Protein AF-A0AAC9BGD8-F1 (afdb_monomer_lite)

Sequence (160 aa):
MNFSSLASDPNLPAASMVCMAANVGDGTDGLKSTDVLVAQTASKVTSATDLAGITFSQYWEDCRRDGLPAATPASVHSSIAVDTSGNATLTIEGQTPVTLTAGKLTALLSGVPASAVGLPGNAWFQAVRFVSAGRTRFAIVEHGANPGNTNRGYVGVWVQ

Secondary structure (DSSP, 8-state):
--HHHHHT-TTS-SEEEEEEEPPTTS-TTSEEEEEEEEPTT-EEE--GGGGTT-EE-EEEETTEETTB-TTSPPSS--EEEE-TTS-EEEE-TTS--EEE-HHHHHHHHTT--GGGGT-SSS-EEEEEEEEETTEEEEEEEEEEEETTEEEEEEEEEEE-

Structure (mmCIF, N/CA/C/O backbone):
data_AF-A0AAC9BGD8-F1
#
_entry.id   AF-A0AAC9BGD8-F1
#
loop_
_atom_site.group_PDB
_atom_site.id
_atom_site.type_symbol
_atom_site.label_atom_id
_atom_site.label_alt_id
_atom_site.label_comp_id
_atom_site.label_asym_id
_atom_site.label_entity_id
_atom_site.label_seq_id
_atom_site.pdbx_PDB_ins_code
_atom_site.Cartn_x
_atom_site.Cartn_y
_atom_site.Cartn_z
_atom_site.occupancy
_atom_site.B_iso_or_equiv
_atom_site.auth_seq_id
_atom_site.auth_comp_id
_atom_site.auth_asym_id
_atom_site.auth_atom_id
_atom_site.pdbx_PDB_model_num
ATOM 1 N N . MET A 1 1 ? 2.699 -32.321 3.889 1.00 42.47 1 MET A N 1
ATOM 2 C CA . MET A 1 1 ? 1.817 -31.205 4.301 1.00 42.47 1 MET A CA 1
ATOM 3 C C . MET A 1 1 ? 0.907 -30.880 3.128 1.00 42.47 1 MET A C 1
ATOM 5 O O . MET A 1 1 ? 1.410 -30.868 2.012 1.00 42.47 1 MET A O 1
ATOM 9 N N . ASN A 1 2 ? -0.404 -30.724 3.335 1.00 28.86 2 ASN A N 1
ATOM 10 C CA . ASN A 1 2 ? -1.323 -30.366 2.247 1.00 28.86 2 ASN A CA 1
ATOM 11 C C . ASN A 1 2 ? -1.486 -28.838 2.183 1.00 28.86 2 ASN A C 1
ATOM 13 O O . ASN A 1 2 ? -1.318 -28.145 3.186 1.00 28.86 2 ASN A O 1
ATOM 17 N N . PHE A 1 3 ? -1.789 -28.308 1.000 1.00 32.59 3 PHE A N 1
ATOM 18 C CA . PHE A 1 3 ? -1.947 -26.866 0.778 1.00 32.59 3 PHE A CA 1
ATOM 19 C C . PHE A 1 3 ? -2.989 -26.238 1.725 1.00 32.59 3 PHE A C 1
ATOM 21 O O . PHE A 1 3 ? -2.806 -25.132 2.226 1.00 32.59 3 PHE A O 1
ATOM 28 N N . SER A 1 4 ? -4.038 -26.993 2.054 1.00 30.55 4 SER A N 1
ATOM 29 C CA . SER A 1 4 ? -5.092 -26.598 2.989 1.00 30.55 4 SER A CA 1
ATOM 30 C C . SER A 1 4 ? -4.597 -26.369 4.423 1.00 30.55 4 SER A C 1
ATOM 32 O O . SER A 1 4 ? -5.084 -25.453 5.075 1.00 30.55 4 SER A O 1
ATOM 34 N N . SER A 1 5 ? -3.613 -27.136 4.905 1.00 32.69 5 SER A N 1
ATOM 35 C CA . SER A 1 5 ? -3.022 -26.954 6.241 1.00 32.69 5 SER A CA 1
ATOM 36 C C . SER A 1 5 ? -2.157 -25.699 6.357 1.00 32.69 5 SER A C 1
ATOM 38 O O . SER A 1 5 ? -2.089 -25.113 7.434 1.00 32.69 5 SER A O 1
ATOM 40 N N . LEU A 1 6 ? -1.551 -25.259 5.246 1.00 39.41 6 LEU A N 1
ATOM 41 C CA . LEU A 1 6 ? -0.802 -24.004 5.193 1.00 39.41 6 LEU A CA 1
ATOM 42 C C . LEU A 1 6 ? -1.770 -22.820 5.244 1.00 39.41 6 LEU A C 1
ATOM 44 O O . LEU A 1 6 ? -1.562 -21.922 6.042 1.00 39.41 6 LEU A O 1
ATOM 48 N N . ALA A 1 7 ? -2.875 -22.851 4.491 1.00 41.59 7 ALA A N 1
ATOM 49 C CA . ALA A 1 7 ? -3.877 -21.775 4.487 1.00 41.59 7 ALA A CA 1
ATOM 50 C C . ALA A 1 7 ? -4.516 -21.494 5.867 1.00 41.59 7 ALA A C 1
ATOM 52 O O . ALA A 1 7 ? -4.998 -20.388 6.106 1.00 41.59 7 ALA A O 1
ATOM 53 N N . SER A 1 8 ? -4.519 -22.483 6.766 1.00 42.53 8 SER A N 1
ATOM 54 C CA . SER A 1 8 ? -4.987 -22.360 8.153 1.00 42.53 8 SER A CA 1
ATOM 55 C C . SER A 1 8 ? -3.894 -22.002 9.167 1.00 42.53 8 SER A C 1
ATOM 57 O O . SER A 1 8 ? -4.202 -21.872 10.351 1.00 42.53 8 SER A O 1
ATOM 59 N N . ASP A 1 9 ? -2.632 -21.888 8.746 1.00 48.81 9 ASP A N 1
ATOM 60 C CA . ASP A 1 9 ? -1.520 -21.580 9.643 1.00 48.81 9 ASP A CA 1
ATOM 61 C C . ASP A 1 9 ? -1.579 -20.098 10.064 1.00 48.81 9 ASP A C 1
ATOM 63 O O . ASP A 1 9 ? -1.442 -19.208 9.217 1.00 48.81 9 ASP A O 1
ATOM 67 N N . PRO A 1 10 ? -1.760 -19.794 11.365 1.00 53.09 10 PRO A N 1
ATOM 68 C CA . PRO A 1 10 ? -1.784 -18.421 11.870 1.00 53.09 10 PRO A CA 1
ATOM 69 C C . PRO A 1 10 ? -0.440 -17.688 11.720 1.00 53.09 10 PRO A C 1
ATOM 71 O O . PRO A 1 10 ? -0.378 -16.484 11.978 1.00 53.09 10 PRO A O 1
ATOM 74 N N . ASN A 1 11 ? 0.623 -18.395 11.321 1.00 51.72 11 ASN A N 1
ATOM 75 C CA . ASN A 1 11 ? 1.949 -17.848 11.051 1.00 51.72 11 ASN A CA 1
ATOM 76 C C . ASN A 1 11 ? 2.202 -17.565 9.564 1.00 51.72 11 ASN A C 1
ATOM 78 O O . ASN A 1 11 ? 3.278 -17.057 9.238 1.00 51.72 11 ASN A O 1
ATOM 82 N N . LEU A 1 12 ? 1.265 -17.873 8.655 1.00 54.28 12 LEU A N 1
ATOM 83 C CA . LEU A 1 12 ? 1.430 -17.453 7.265 1.00 54.28 12 LEU A CA 1
ATOM 84 C C . LEU A 1 12 ? 1.473 -15.916 7.185 1.00 54.28 12 LEU A C 1
ATOM 86 O O . LEU A 1 12 ? 0.642 -15.242 7.807 1.00 54.28 12 LEU A O 1
ATOM 90 N N . PRO A 1 13 ? 2.401 -15.336 6.400 1.00 59.34 13 PRO A N 1
ATOM 91 C CA . PRO A 1 13 ? 2.411 -13.903 6.168 1.00 59.34 13 PRO A CA 1
ATOM 92 C C . PRO A 1 13 ? 1.101 -13.500 5.493 1.00 59.34 13 PRO A C 1
ATOM 94 O O . PRO A 1 13 ? 0.696 -14.086 4.490 1.00 59.34 13 PRO A O 1
ATOM 97 N N . ALA A 1 14 ? 0.438 -12.480 6.031 1.00 64.62 14 ALA A N 1
ATOM 98 C CA . ALA A 1 14 ? -0.862 -12.046 5.528 1.00 64.62 14 ALA A CA 1
ATOM 99 C C . ALA A 1 14 ? -0.828 -11.465 4.110 1.00 64.62 14 ALA A C 1
ATOM 101 O O . ALA A 1 14 ? -1.853 -11.443 3.430 1.00 64.62 14 ALA A O 1
ATOM 102 N N . ALA A 1 15 ? 0.349 -11.020 3.678 1.00 72.31 15 ALA A N 1
ATOM 103 C CA . ALA A 1 15 ? 0.692 -10.765 2.294 1.00 72.31 15 ALA A CA 1
ATOM 104 C C . ALA A 1 15 ? 2.072 -11.387 2.042 1.00 72.31 15 ALA A C 1
ATOM 106 O O . ALA A 1 15 ? 3.006 -11.141 2.805 1.00 72.31 15 ALA A O 1
ATOM 107 N N . SER A 1 16 ? 2.195 -12.205 1.001 1.00 80.38 16 SER A N 1
ATOM 108 C CA . SER A 1 16 ? 3.457 -12.811 0.572 1.00 80.38 16 SER A CA 1
ATOM 109 C C . SER A 1 16 ? 3.725 -12.442 -0.874 1.00 80.38 16 SER A C 1
ATOM 111 O O . SER A 1 16 ? 2.888 -12.677 -1.741 1.00 80.38 16 SER A O 1
ATOM 113 N N . MET A 1 17 ? 4.893 -11.873 -1.140 1.00 82.75 17 MET A N 1
ATOM 114 C CA . MET A 1 17 ? 5.312 -11.531 -2.493 1.00 82.75 17 MET A CA 1
ATOM 115 C C . MET A 1 17 ? 5.918 -12.760 -3.178 1.00 82.75 17 MET A C 1
ATOM 117 O O . MET A 1 17 ? 6.793 -13.420 -2.616 1.00 82.75 17 MET A O 1
ATOM 121 N N . VAL A 1 18 ? 5.448 -13.075 -4.384 1.00 83.81 18 VAL A N 1
ATOM 122 C CA . VAL A 1 18 ? 5.989 -14.159 -5.207 1.00 83.81 18 VAL A CA 1
ATOM 123 C C . VAL A 1 18 ? 7.163 -13.622 -6.012 1.00 83.81 18 VAL A C 1
ATOM 125 O O . VAL A 1 18 ? 7.003 -12.776 -6.895 1.00 83.81 18 VAL A O 1
ATOM 128 N N . CYS A 1 19 ? 8.344 -14.137 -5.685 1.00 80.12 19 CYS A N 1
ATOM 129 C CA . CYS A 1 19 ? 9.614 -13.767 -6.291 1.00 80.12 19 CYS A CA 1
ATOM 130 C C . CYS A 1 19 ? 9.993 -14.794 -7.349 1.00 80.12 19 CYS A C 1
ATOM 132 O O . CYS A 1 19 ? 10.177 -15.971 -7.029 1.00 80.12 19 CYS A O 1
ATOM 134 N N . MET A 1 20 ? 10.160 -14.355 -8.590 1.00 75.06 20 MET A N 1
ATOM 135 C CA . MET A 1 20 ? 10.678 -15.207 -9.656 1.00 75.06 20 MET A CA 1
ATOM 136 C C . MET A 1 20 ? 12.005 -14.675 -10.169 1.00 75.06 20 MET A C 1
ATOM 138 O O . MET A 1 20 ? 12.220 -13.463 -10.198 1.00 75.06 20 MET A O 1
ATOM 142 N N . ALA A 1 21 ? 12.881 -15.590 -10.592 1.00 69.25 21 ALA A N 1
ATOM 143 C CA . ALA A 1 21 ? 14.065 -15.219 -11.349 1.00 69.25 21 ALA A CA 1
ATOM 144 C C . ALA A 1 21 ? 13.630 -14.491 -12.625 1.00 69.25 21 ALA A C 1
ATOM 146 O O . ALA A 1 21 ? 12.774 -14.964 -13.374 1.00 69.25 21 ALA A O 1
ATOM 147 N N . ALA A 1 22 ? 14.200 -13.321 -12.831 1.00 65.81 22 ALA A N 1
ATOM 148 C CA . ALA A 1 22 ? 13.882 -12.409 -13.899 1.00 65.81 22 ALA A CA 1
ATOM 149 C C . ALA A 1 22 ? 14.854 -12.591 -15.069 1.00 65.81 22 ALA A C 1
ATOM 151 O O . ALA A 1 22 ? 15.952 -13.134 -14.909 1.00 65.81 22 ALA A O 1
ATOM 152 N N . ASN A 1 23 ? 14.450 -12.155 -16.262 1.00 63.28 23 ASN A N 1
ATOM 153 C CA . ASN A 1 23 ? 15.292 -12.268 -17.448 1.00 63.28 23 ASN A CA 1
ATOM 154 C C . ASN A 1 23 ? 16.498 -11.317 -17.348 1.00 63.28 23 ASN A C 1
ATOM 156 O O . ASN A 1 23 ? 16.537 -10.387 -16.538 1.00 63.28 23 ASN A O 1
ATOM 160 N N . VAL A 1 24 ? 17.491 -11.524 -18.217 1.00 53.78 24 VAL A N 1
ATOM 161 C CA . VAL A 1 24 ? 18.632 -10.606 -18.349 1.00 53.78 24 VAL A CA 1
ATOM 162 C C . VAL A 1 24 ? 18.111 -9.184 -18.619 1.00 53.78 24 VAL A C 1
ATOM 164 O O . VAL A 1 24 ? 17.436 -8.956 -19.621 1.00 53.78 24 VAL A O 1
ATOM 167 N N . GLY A 1 25 ? 18.423 -8.236 -17.725 1.00 57.38 25 GLY A N 1
ATOM 168 C CA . GLY A 1 25 ? 18.012 -6.824 -17.823 1.00 57.38 25 GLY A CA 1
ATOM 169 C C . GLY A 1 25 ? 16.957 -6.356 -16.810 1.00 57.38 25 GLY A C 1
ATOM 170 O O . GLY A 1 25 ? 16.592 -5.184 -16.822 1.00 57.38 25 GLY A O 1
ATOM 171 N N . ASP A 1 26 ? 16.491 -7.227 -15.914 1.00 56.56 26 ASP A N 1
ATOM 172 C CA . ASP A 1 26 ? 15.398 -6.928 -14.977 1.00 56.56 26 ASP A CA 1
ATOM 173 C C . ASP A 1 26 ? 15.846 -6.383 -13.596 1.00 56.56 26 ASP A C 1
ATOM 175 O O . ASP A 1 26 ? 15.022 -6.214 -12.702 1.00 56.56 26 ASP A O 1
ATOM 179 N N . GLY A 1 27 ? 17.120 -6.026 -13.412 1.00 56.97 27 GLY A N 1
ATOM 180 C CA . GLY A 1 27 ? 17.636 -5.387 -12.187 1.00 56.97 27 GLY A CA 1
ATOM 181 C C . GLY A 1 27 ? 18.834 -6.114 -11.568 1.00 56.97 27 GLY A C 1
ATOM 182 O O . GLY A 1 27 ? 19.305 -7.115 -12.100 1.00 56.97 27 GLY A O 1
ATOM 183 N N . THR A 1 28 ? 19.353 -5.590 -10.454 1.00 54.59 28 THR A N 1
ATOM 184 C CA . THR A 1 28 ? 20.661 -5.955 -9.871 1.00 54.59 28 THR A CA 1
ATOM 185 C C . THR A 1 28 ? 20.746 -7.348 -9.241 1.00 54.59 28 THR A C 1
ATOM 187 O O . THR A 1 28 ? 21.832 -7.919 -9.250 1.00 54.59 28 THR A O 1
ATOM 190 N N . ASP A 1 29 ? 19.634 -7.928 -8.774 1.00 58.91 29 ASP A N 1
ATOM 191 C CA . ASP A 1 29 ? 19.632 -9.259 -8.125 1.00 58.91 29 ASP A CA 1
ATOM 192 C C . ASP A 1 29 ? 18.862 -10.323 -8.926 1.00 58.91 29 ASP A C 1
ATOM 194 O O . ASP A 1 29 ? 18.749 -11.469 -8.496 1.00 58.91 29 ASP A O 1
ATOM 198 N N . GLY A 1 30 ? 18.313 -9.957 -10.090 1.00 65.38 30 GLY A N 1
ATOM 199 C CA . GLY A 1 30 ? 17.614 -10.892 -10.971 1.00 65.38 30 GLY A CA 1
ATOM 200 C C . GLY A 1 30 ? 16.337 -11.501 -10.386 1.00 65.38 30 GLY A C 1
ATOM 201 O O . GLY A 1 30 ? 15.926 -12.545 -10.871 1.00 65.38 30 GLY A O 1
ATOM 202 N N . LEU A 1 31 ? 15.706 -10.897 -9.372 1.00 72.56 31 LEU A N 1
ATOM 203 C CA . LEU A 1 31 ? 14.372 -11.276 -8.890 1.00 72.56 31 LEU A CA 1
ATOM 204 C C . LEU A 1 31 ? 13.348 -10.198 -9.257 1.00 72.56 31 LEU A C 1
ATOM 206 O O . LEU A 1 31 ? 13.651 -9.008 -9.194 1.00 72.56 31 LEU A O 1
ATOM 210 N N . LYS A 1 32 ? 12.139 -10.628 -9.626 1.00 77.19 32 LYS A N 1
ATOM 211 C CA . LYS A 1 32 ? 10.980 -9.763 -9.871 1.00 77.19 32 LYS A CA 1
ATOM 212 C C . LYS A 1 32 ? 9.775 -10.225 -9.069 1.00 77.19 32 LYS A C 1
ATOM 214 O O . LYS A 1 32 ? 9.521 -11.430 -8.963 1.00 77.19 32 LYS A O 1
ATOM 219 N N . SER A 1 33 ? 9.036 -9.260 -8.526 1.00 78.12 33 SER A N 1
ATOM 220 C CA . SER A 1 33 ? 7.737 -9.521 -7.920 1.00 78.12 33 SER A CA 1
ATOM 221 C C . SER A 1 33 ? 6.690 -9.657 -9.019 1.00 78.12 33 SER A C 1
ATOM 223 O O . SER A 1 33 ? 6.559 -8.804 -9.892 1.00 78.12 33 SER A O 1
ATOM 225 N N . THR A 1 34 ? 5.974 -10.775 -9.007 1.00 78.12 34 THR A N 1
ATOM 226 C CA . THR A 1 34 ? 4.954 -11.090 -10.025 1.00 78.12 34 THR A CA 1
ATOM 227 C C . THR A 1 34 ? 3.559 -11.027 -9.434 1.00 78.12 34 THR A C 1
ATOM 229 O O . THR A 1 34 ? 2.665 -10.412 -10.010 1.00 78.12 34 THR A O 1
ATOM 232 N N . ASP A 1 35 ? 3.412 -11.568 -8.228 1.00 81.19 35 ASP A N 1
ATOM 233 C CA . ASP A 1 35 ? 2.149 -11.642 -7.515 1.00 81.19 35 ASP A CA 1
ATOM 234 C C . ASP A 1 35 ? 2.331 -11.305 -6.036 1.00 81.19 35 ASP A C 1
ATOM 236 O O . ASP A 1 35 ? 3.408 -11.470 -5.455 1.00 81.19 35 ASP A O 1
ATOM 240 N N . VAL A 1 36 ? 1.237 -10.885 -5.402 1.00 85.19 36 VAL A N 1
ATOM 241 C CA . VAL A 1 36 ? 1.135 -10.784 -3.945 1.00 85.19 36 VAL A CA 1
ATOM 242 C C . VAL A 1 36 ? -0.023 -11.656 -3.491 1.00 85.19 36 VAL A C 1
ATOM 244 O O . VAL A 1 36 ? -1.190 -11.381 -3.769 1.00 85.19 36 VAL A O 1
ATOM 247 N N . LEU A 1 37 ? 0.308 -12.726 -2.777 1.00 85.62 37 LEU A N 1
ATOM 248 C CA . LEU A 1 37 ? -0.654 -13.639 -2.184 1.00 85.62 37 LEU A CA 1
ATOM 249 C C . LEU A 1 37 ? -1.151 -13.037 -0.877 1.00 85.62 37 LEU A C 1
ATOM 251 O O . LEU A 1 37 ? -0.373 -12.868 0.058 1.00 85.62 37 LEU A O 1
ATOM 255 N N . VAL A 1 38 ? -2.441 -12.732 -0.805 1.00 83.62 38 VAL A N 1
ATOM 256 C CA . VAL A 1 38 ? -3.084 -12.244 0.417 1.00 83.62 38 VAL A CA 1
ATOM 257 C C . VAL A 1 38 ? -3.817 -13.394 1.102 1.00 83.62 38 VAL A C 1
ATOM 259 O O . VAL A 1 38 ? -4.453 -14.213 0.436 1.00 83.62 38 VAL A O 1
ATOM 262 N N . ALA A 1 39 ? -3.752 -13.453 2.434 1.00 80.94 39 ALA A N 1
ATOM 263 C CA . ALA A 1 39 ? -4.475 -14.450 3.217 1.00 80.94 39 ALA A CA 1
ATOM 264 C C . ALA A 1 39 ? -5.980 -14.434 2.899 1.00 80.94 39 ALA A C 1
ATOM 266 O O . ALA A 1 39 ? -6.611 -13.379 2.871 1.00 80.94 39 ALA A O 1
ATOM 267 N N . GLN A 1 40 ? -6.578 -15.615 2.725 1.00 81.31 40 GLN A N 1
ATOM 268 C CA . GLN A 1 40 ? -8.002 -15.749 2.387 1.00 81.31 40 GLN A CA 1
ATOM 269 C C . GLN A 1 40 ? -8.933 -15.138 3.449 1.00 81.31 40 GLN A C 1
ATOM 271 O O . GLN A 1 40 ? -10.039 -14.706 3.140 1.00 81.31 40 GLN A O 1
ATOM 276 N N . THR A 1 41 ? -8.488 -15.103 4.704 1.00 82.81 41 THR A N 1
ATOM 277 C CA . THR A 1 41 ? -9.223 -14.520 5.833 1.00 82.81 41 THR A CA 1
ATOM 278 C C . THR A 1 41 ? -9.143 -12.995 5.882 1.00 82.81 41 THR A C 1
ATOM 280 O O . THR A 1 41 ? -9.834 -12.376 6.693 1.00 82.81 41 THR A O 1
ATOM 283 N N . ALA A 1 42 ? -8.313 -12.374 5.040 1.00 87.38 42 ALA A N 1
ATOM 284 C CA . ALA A 1 42 ? -8.233 -10.930 4.948 1.00 87.38 42 ALA A CA 1
ATOM 285 C C . ALA A 1 42 ? -9.470 -10.369 4.237 1.00 87.38 42 ALA A C 1
ATOM 287 O O . ALA A 1 42 ? -9.989 -10.940 3.279 1.00 87.38 42 ALA A O 1
ATOM 288 N N . SER A 1 43 ? -9.924 -9.201 4.676 1.00 91.19 43 SER A N 1
ATOM 289 C CA . SER A 1 43 ? -11.014 -8.477 4.021 1.00 91.19 43 SER A CA 1
ATOM 290 C C . SER A 1 43 ? -10.499 -7.177 3.425 1.00 91.19 43 SER A C 1
ATOM 292 O O . SER A 1 43 ? -9.666 -6.509 4.042 1.00 91.19 43 SER A O 1
ATOM 294 N N . LYS A 1 44 ? -11.019 -6.802 2.255 1.00 93.19 44 LYS A N 1
ATOM 295 C CA . LYS A 1 44 ? -10.660 -5.543 1.599 1.00 93.19 44 LYS A CA 1
ATOM 296 C C . LYS A 1 44 ? -11.017 -4.341 2.470 1.00 93.19 44 LYS A C 1
ATOM 298 O O . LYS A 1 44 ? -12.043 -4.338 3.149 1.00 93.19 44 LYS A O 1
ATOM 303 N N . VAL A 1 45 ? -10.167 -3.326 2.405 1.00 95.62 45 VAL A N 1
ATOM 304 C CA . VAL A 1 45 ? -10.379 -2.010 2.998 1.00 95.62 45 VAL A CA 1
ATOM 305 C C . VAL A 1 45 ? -10.480 -1.011 1.857 1.00 95.62 45 VAL A C 1
ATOM 307 O O . VAL A 1 45 ? -9.526 -0.825 1.107 1.00 95.62 45 VAL A O 1
ATOM 310 N N . THR A 1 46 ? -11.648 -0.397 1.708 1.00 95.25 46 THR A N 1
ATOM 311 C CA . THR A 1 46 ? -11.924 0.553 0.621 1.00 95.25 46 THR A CA 1
ATOM 312 C C . THR A 1 46 ? -12.069 1.987 1.116 1.00 95.25 46 THR A C 1
ATOM 314 O O . THR A 1 46 ? -12.072 2.894 0.295 1.00 95.25 46 THR A O 1
ATOM 317 N N . SER A 1 47 ? -12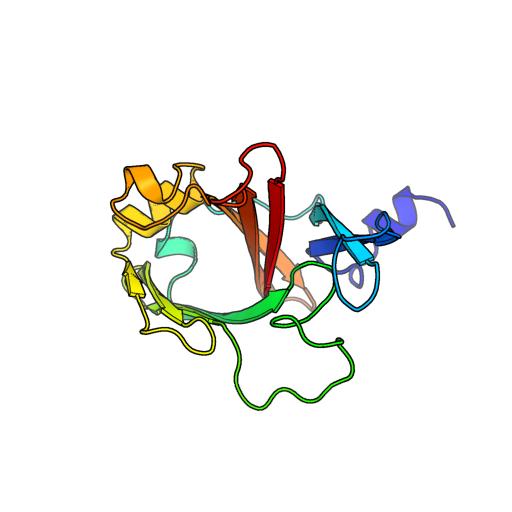.176 2.210 2.432 1.00 96.00 47 SER A N 1
ATOM 318 C CA . SER A 1 47 ? -12.256 3.545 3.032 1.00 96.00 47 SER A CA 1
ATOM 319 C C . SER A 1 47 ? -10.938 3.937 3.690 1.00 96.00 47 SER A C 1
ATOM 321 O O . SER A 1 47 ? -10.369 3.170 4.465 1.00 96.00 47 SER A O 1
ATOM 323 N N . ALA A 1 48 ? -10.490 5.169 3.456 1.00 96.62 48 ALA A N 1
ATOM 324 C CA . ALA A 1 48 ? -9.325 5.729 4.135 1.00 96.62 48 ALA A CA 1
ATOM 325 C C . ALA A 1 48 ? -9.506 5.827 5.662 1.00 96.62 48 ALA A C 1
ATOM 327 O O . ALA A 1 48 ? -8.543 5.689 6.410 1.00 96.62 48 ALA A O 1
ATOM 328 N N . THR A 1 49 ? -10.740 6.018 6.139 1.00 95.88 49 THR A N 1
ATOM 329 C CA . THR A 1 49 ? -11.039 6.115 7.579 1.00 95.88 49 THR A CA 1
ATOM 330 C C . THR A 1 49 ? -10.809 4.804 8.323 1.00 95.88 49 THR A C 1
ATOM 332 O O . THR A 1 49 ? -10.511 4.822 9.512 1.00 95.88 49 THR A O 1
ATOM 335 N N . ASP A 1 50 ? -10.902 3.666 7.634 1.00 96.44 50 ASP A N 1
ATOM 336 C CA . ASP A 1 50 ? -10.618 2.353 8.224 1.00 96.44 50 ASP A CA 1
ATOM 337 C C . ASP A 1 50 ? -9.113 2.145 8.464 1.00 96.44 50 ASP A C 1
ATOM 339 O O . ASP A 1 50 ? -8.720 1.235 9.193 1.00 96.44 50 ASP A O 1
ATOM 343 N N . LEU A 1 51 ? -8.276 2.994 7.856 1.00 97.00 51 LEU A N 1
ATOM 344 C CA . LEU A 1 51 ? -6.831 3.053 8.056 1.00 97.00 51 LEU A CA 1
ATOM 345 C C . LEU A 1 51 ? -6.423 4.189 9.009 1.00 97.00 51 LEU A C 1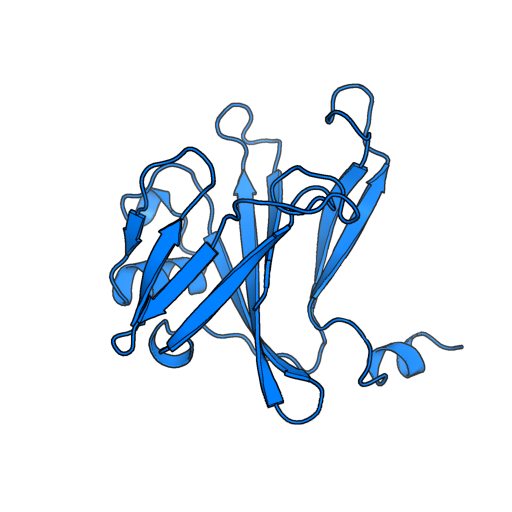
ATOM 347 O O . LEU A 1 51 ? -5.236 4.477 9.122 1.00 97.00 51 LEU A O 1
ATOM 351 N N . ALA A 1 52 ? -7.362 4.855 9.685 1.00 97.00 52 ALA A N 1
ATOM 352 C CA . ALA A 1 52 ? -7.047 5.995 10.541 1.00 97.00 52 ALA A CA 1
ATOM 353 C C . ALA A 1 52 ? -6.024 5.634 11.636 1.00 97.00 52 ALA A C 1
ATOM 355 O O . ALA A 1 52 ? -6.205 4.679 12.395 1.00 97.00 52 ALA A O 1
ATOM 356 N N . GLY A 1 53 ? -4.946 6.417 11.725 1.00 96.88 53 GLY A N 1
ATOM 357 C CA . GLY A 1 53 ? -3.852 6.201 12.676 1.00 96.88 53 GLY A CA 1
ATOM 358 C C . GLY A 1 53 ? -2.896 5.060 12.312 1.00 96.88 53 GLY A C 1
ATOM 359 O O . GLY A 1 53 ? -2.051 4.694 13.132 1.00 96.88 53 GLY A O 1
ATOM 360 N N . ILE A 1 54 ? -3.019 4.473 11.119 1.00 96.69 54 ILE A N 1
ATOM 361 C CA . ILE A 1 54 ? -2.135 3.407 10.653 1.00 96.69 54 ILE A CA 1
ATOM 362 C C . ILE A 1 54 ? -0.924 3.990 9.921 1.00 96.69 54 ILE A C 1
ATOM 364 O O . ILE A 1 54 ? -1.063 4.790 9.000 1.00 96.69 54 ILE A O 1
ATOM 368 N N . THR A 1 55 ? 0.265 3.506 10.281 1.00 95.94 55 THR A N 1
ATOM 369 C CA . THR A 1 55 ? 1.497 3.718 9.515 1.00 95.94 55 THR A CA 1
ATOM 370 C C . THR A 1 55 ? 1.951 2.403 8.898 1.00 95.94 55 THR A C 1
ATOM 372 O O . THR A 1 55 ? 2.102 1.407 9.603 1.00 95.94 55 THR A O 1
ATOM 375 N N . PHE A 1 56 ? 2.189 2.420 7.592 1.00 94.00 56 PHE A N 1
ATOM 376 C CA . PHE A 1 56 ? 2.900 1.393 6.844 1.00 94.00 56 PHE A CA 1
ATOM 377 C C . PHE A 1 56 ? 4.359 1.828 6.748 1.00 94.00 56 PHE A C 1
ATOM 379 O O . PHE A 1 56 ? 4.667 2.814 6.078 1.00 94.00 56 PHE A O 1
ATOM 386 N N . SER A 1 57 ? 5.233 1.156 7.491 1.00 90.25 57 SER A N 1
ATOM 387 C CA . SER A 1 57 ? 6.616 1.583 7.725 1.00 90.25 57 SER A CA 1
ATOM 388 C C . SER A 1 57 ? 7.628 0.981 6.751 1.00 90.25 57 SER A C 1
ATOM 390 O O . SER A 1 57 ? 8.806 1.326 6.803 1.00 90.25 57 SER A O 1
ATOM 392 N N . GLN A 1 58 ? 7.185 0.061 5.894 1.00 87.75 58 GLN A N 1
ATOM 393 C CA . GLN A 1 58 ? 8.047 -0.641 4.953 1.00 87.75 58 GLN A CA 1
ATOM 394 C C . GLN A 1 58 ? 7.358 -0.784 3.603 1.00 87.75 58 GLN A C 1
ATOM 396 O O . GLN A 1 58 ? 6.182 -1.157 3.539 1.00 87.75 58 GLN A O 1
ATOM 401 N N . TYR A 1 59 ? 8.133 -0.576 2.544 1.00 90.19 59 TYR A N 1
ATOM 402 C CA . TYR A 1 59 ? 7.757 -0.857 1.167 1.00 90.19 59 TYR A CA 1
ATOM 403 C C . TYR A 1 59 ? 8.590 -2.009 0.614 1.00 90.19 59 TYR A C 1
ATOM 405 O O . TYR A 1 59 ? 9.809 -2.051 0.793 1.00 90.19 59 TYR A O 1
ATOM 413 N N . TRP A 1 60 ? 7.929 -2.939 -0.065 1.00 88.62 60 TRP A N 1
ATOM 414 C CA . TRP A 1 60 ? 8.551 -4.077 -0.724 1.00 88.62 60 TRP A CA 1
ATOM 415 C C . TRP A 1 60 ? 8.176 -4.103 -2.198 1.00 88.62 60 TRP A C 1
ATOM 417 O O . TRP A 1 60 ? 6.997 -4.063 -2.527 1.00 88.62 60 TRP A O 1
ATOM 427 N N . GLU A 1 61 ? 9.166 -4.249 -3.067 1.00 86.44 61 GLU A N 1
ATOM 428 C CA . GLU A 1 61 ? 9.022 -4.440 -4.514 1.00 86.44 61 GLU A CA 1
ATOM 429 C C . GLU A 1 61 ? 10.192 -5.297 -4.984 1.00 86.44 61 GLU A C 1
ATOM 431 O O . GLU A 1 61 ? 11.279 -5.213 -4.411 1.00 86.44 61 GLU A O 1
ATOM 436 N N . ASP A 1 62 ? 9.987 -6.164 -5.977 1.00 84.69 62 ASP A N 1
ATOM 437 C CA . ASP A 1 62 ? 11.047 -7.041 -6.488 1.00 84.69 62 ASP A CA 1
ATOM 438 C C . ASP A 1 62 ? 11.740 -7.864 -5.394 1.00 84.69 62 ASP A C 1
ATOM 440 O O . ASP A 1 62 ? 12.910 -8.232 -5.490 1.00 84.69 62 ASP A O 1
ATOM 444 N N . CYS A 1 63 ? 10.988 -8.159 -4.329 1.00 82.50 63 CYS A N 1
ATOM 445 C CA . CYS A 1 63 ? 11.443 -8.888 -3.148 1.00 82.50 63 CYS A CA 1
ATOM 446 C C . CYS A 1 63 ? 12.572 -8.197 -2.379 1.00 82.50 63 CYS A C 1
ATOM 448 O O . CYS A 1 63 ? 13.364 -8.826 -1.672 1.00 82.50 63 CYS A O 1
ATOM 450 N N . ARG A 1 64 ? 12.604 -6.871 -2.495 1.00 82.62 64 ARG A N 1
ATOM 451 C CA . ARG A 1 64 ? 13.548 -5.969 -1.856 1.00 82.62 64 ARG A CA 1
ATOM 452 C C . ARG A 1 64 ? 12.777 -4.951 -1.036 1.00 82.62 64 ARG A C 1
ATOM 454 O O . ARG A 1 64 ? 11.737 -4.462 -1.468 1.00 82.62 64 ARG A O 1
ATOM 461 N N . ARG A 1 65 ? 13.296 -4.630 0.146 1.00 86.25 65 ARG A N 1
ATOM 462 C CA . ARG A 1 65 ? 12.743 -3.574 0.993 1.00 86.25 65 ARG A CA 1
ATOM 463 C C . ARG A 1 65 ? 13.343 -2.255 0.534 1.00 86.25 65 ARG A C 1
ATOM 465 O O . ARG A 1 65 ? 14.559 -2.108 0.622 1.00 86.25 65 ARG A O 1
ATOM 472 N N . ASP A 1 66 ? 12.518 -1.346 0.022 1.00 84.75 66 ASP A N 1
ATOM 473 C CA . ASP A 1 66 ? 12.969 -0.058 -0.530 1.00 84.75 66 ASP A CA 1
ATOM 474 C C . ASP A 1 66 ? 14.103 -0.222 -1.569 1.00 84.75 66 ASP A C 1
ATOM 476 O O . ASP A 1 66 ? 15.099 0.492 -1.566 1.00 84.75 66 ASP A O 1
ATOM 480 N N . GLY A 1 67 ? 14.022 -1.246 -2.427 1.00 81.94 67 GLY A N 1
ATOM 481 C CA . GLY A 1 67 ? 15.073 -1.523 -3.416 1.00 81.94 67 GLY A CA 1
ATOM 482 C C . GLY A 1 67 ? 16.389 -2.065 -2.834 1.00 81.94 67 GLY A C 1
ATOM 483 O O . GLY A 1 67 ? 17.342 -2.308 -3.579 1.00 81.94 67 GLY A O 1
ATOM 484 N N . LEU A 1 68 ? 16.463 -2.362 -1.535 1.00 81.69 68 LEU A N 1
ATOM 485 C CA . LEU A 1 68 ? 17.605 -3.008 -0.882 1.00 81.69 68 LEU A CA 1
ATOM 486 C C . LEU A 1 68 ? 17.308 -4.475 -0.523 1.00 81.69 68 LEU A C 1
ATOM 488 O O . LEU A 1 68 ? 16.152 -4.838 -0.283 1.00 81.69 68 LEU A O 1
ATOM 492 N N . PRO A 1 69 ? 18.330 -5.350 -0.456 1.00 78.94 69 PRO A N 1
ATOM 493 C CA . PRO A 1 69 ? 18.133 -6.712 0.023 1.00 78.94 69 PRO A CA 1
ATOM 494 C C . PRO A 1 69 ? 17.532 -6.708 1.434 1.00 78.94 69 PRO A C 1
ATOM 496 O O . PRO A 1 69 ? 17.919 -5.901 2.278 1.00 78.94 69 PRO A O 1
ATOM 499 N N . ALA A 1 70 ? 16.631 -7.651 1.721 1.00 73.81 70 ALA A N 1
ATOM 500 C CA . ALA A 1 70 ? 15.936 -7.749 3.012 1.00 73.81 70 ALA A CA 1
ATOM 501 C C . ALA A 1 70 ? 16.876 -7.723 4.236 1.00 73.81 70 ALA A C 1
ATOM 503 O O . ALA A 1 70 ? 16.536 -7.165 5.285 1.00 73.81 70 ALA A O 1
ATOM 504 N N . ALA A 1 71 ? 18.061 -8.325 4.089 1.00 76.19 71 ALA A N 1
ATOM 505 C CA . ALA A 1 71 ? 19.075 -8.442 5.132 1.00 76.19 71 ALA A CA 1
ATOM 506 C C . ALA A 1 71 ? 19.867 -7.145 5.382 1.00 76.19 71 ALA A C 1
ATOM 508 O O . ALA A 1 71 ? 20.510 -7.024 6.423 1.00 76.19 71 ALA A O 1
ATOM 509 N N . THR A 1 72 ? 19.833 -6.179 4.461 1.00 79.00 72 THR A N 1
ATOM 510 C CA . THR A 1 72 ? 20.558 -4.913 4.600 1.00 79.00 72 THR A CA 1
ATOM 511 C C . THR A 1 72 ? 19.820 -4.002 5.579 1.00 79.00 72 THR A C 1
ATOM 513 O O . THR A 1 72 ? 18.664 -3.664 5.316 1.00 79.00 72 THR A O 1
ATOM 516 N N . PRO A 1 73 ? 20.442 -3.567 6.692 1.00 76.12 73 PRO A N 1
ATOM 517 C CA . PRO A 1 73 ? 19.840 -2.576 7.576 1.00 76.12 73 PRO A CA 1
ATOM 518 C C . PRO A 1 73 ? 19.551 -1.309 6.776 1.00 76.12 73 PRO A C 1
ATOM 520 O O . PRO A 1 73 ? 20.458 -0.756 6.157 1.00 76.12 73 PRO A O 1
ATOM 523 N N . ALA A 1 74 ? 18.299 -0.868 6.763 1.00 69.38 74 ALA A N 1
ATOM 524 C CA . ALA A 1 74 ? 17.938 0.369 6.092 1.00 69.38 74 ALA A CA 1
ATOM 525 C C . ALA A 1 74 ? 17.858 1.500 7.124 1.00 69.38 74 ALA A C 1
ATOM 527 O O . ALA A 1 74 ? 17.380 1.321 8.243 1.00 69.38 74 ALA A O 1
ATOM 528 N N . SER A 1 75 ? 18.448 2.636 6.766 1.00 73.00 75 SER A N 1
ATOM 529 C CA . SER A 1 75 ? 18.558 3.837 7.600 1.00 73.00 75 SER A CA 1
ATOM 530 C C . SER A 1 75 ? 17.461 4.859 7.299 1.00 73.00 75 SER A C 1
ATOM 532 O O . SER A 1 75 ? 17.214 5.747 8.113 1.00 73.00 75 SER A O 1
ATOM 534 N N . VAL A 1 76 ? 16.809 4.730 6.143 1.00 69.75 76 VAL A N 1
ATOM 535 C CA . VAL A 1 76 ? 15.664 5.515 5.681 1.00 69.75 76 VAL A CA 1
ATOM 536 C C . VAL A 1 76 ? 14.725 4.551 4.957 1.00 69.75 76 VAL A C 1
ATOM 538 O O . VAL A 1 76 ? 15.189 3.595 4.340 1.00 69.75 76 VAL A O 1
ATOM 541 N N . HIS A 1 77 ? 13.418 4.780 5.069 1.00 83.25 77 HIS A N 1
ATOM 542 C CA . HIS A 1 77 ? 12.394 3.905 4.507 1.00 83.25 77 HIS A CA 1
ATOM 543 C C . HIS A 1 77 ? 11.292 4.715 3.850 1.00 83.25 77 HIS A C 1
ATOM 545 O O . HIS A 1 77 ? 10.913 5.783 4.350 1.00 83.25 77 HIS A O 1
ATOM 551 N N . SER A 1 78 ? 10.731 4.174 2.773 1.00 91.81 78 SER A N 1
ATOM 552 C CA . SER A 1 78 ? 9.460 4.665 2.269 1.00 91.81 78 SER A CA 1
ATOM 553 C C . SER A 1 78 ? 8.354 4.285 3.254 1.00 91.81 78 SER A C 1
ATOM 555 O O . SER A 1 78 ? 8.372 3.218 3.868 1.00 91.81 78 SER A O 1
ATOM 557 N N . SER A 1 79 ? 7.374 5.164 3.425 1.00 94.38 79 SER A N 1
ATOM 558 C CA . SER A 1 79 ? 6.252 4.932 4.328 1.00 94.38 79 SER A CA 1
ATOM 559 C C . SER A 1 79 ? 4.964 5.581 3.843 1.00 94.38 79 SER A C 1
ATOM 561 O O . SER A 1 79 ? 4.971 6.561 3.096 1.00 94.38 79 SER A O 1
ATOM 563 N N . ILE A 1 80 ? 3.844 5.049 4.327 1.00 96.69 80 ILE A N 1
ATOM 564 C CA . ILE A 1 80 ? 2.526 5.669 4.214 1.00 96.69 80 ILE A CA 1
ATOM 565 C C . ILE A 1 80 ? 1.977 5.829 5.626 1.00 96.69 80 ILE A C 1
ATOM 567 O O . ILE A 1 80 ? 1.731 4.838 6.307 1.00 96.69 80 ILE A O 1
ATOM 571 N N . ALA A 1 81 ? 1.771 7.063 6.070 1.00 97.62 81 ALA A N 1
ATOM 572 C CA . ALA A 1 81 ? 1.160 7.357 7.364 1.00 97.62 81 ALA A CA 1
ATOM 573 C C . ALA A 1 81 ? -0.234 7.945 7.157 1.00 97.62 81 ALA A C 1
ATOM 575 O O . ALA A 1 81 ? -0.371 8.957 6.473 1.00 97.62 81 ALA A O 1
ATOM 576 N N . VAL A 1 82 ? -1.257 7.329 7.743 1.00 98.31 82 VAL A N 1
ATOM 577 C CA . VAL A 1 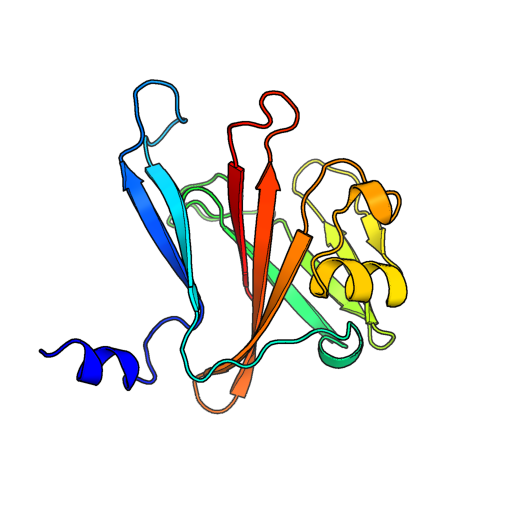82 ? -2.646 7.788 7.669 1.00 98.31 82 VAL A CA 1
ATOM 578 C C . VAL A 1 82 ? -3.032 8.429 8.999 1.00 98.31 82 VAL A C 1
ATOM 580 O O . VAL A 1 82 ? -2.965 7.797 10.053 1.00 98.31 82 VAL A O 1
ATOM 583 N N . ASP A 1 83 ? -3.427 9.699 8.963 1.00 98.00 83 ASP A N 1
ATOM 584 C CA . ASP A 1 83 ? -3.840 10.441 10.151 1.00 98.00 83 ASP A CA 1
ATOM 585 C C . ASP A 1 83 ? -5.229 10.006 10.659 1.00 98.00 83 ASP A C 1
ATOM 587 O O . ASP A 1 83 ? -5.913 9.160 10.079 1.00 98.00 83 ASP A O 1
ATOM 591 N N . THR A 1 84 ? -5.670 10.586 11.775 1.00 97.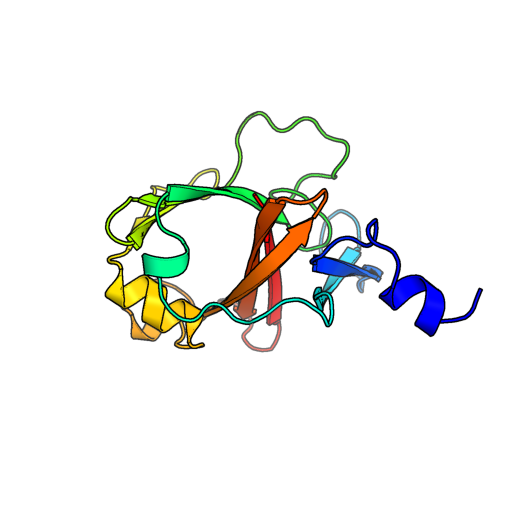25 84 THR A N 1
ATOM 592 C CA . THR A 1 84 ? -6.976 10.274 12.380 1.00 97.25 84 THR A CA 1
ATOM 593 C C . THR A 1 84 ? -8.174 10.716 11.535 1.00 97.25 84 THR A C 1
ATOM 595 O O . THR A 1 84 ? -9.286 10.252 11.772 1.00 97.25 84 THR A O 1
ATOM 598 N N . SER A 1 85 ? -7.963 11.595 10.553 1.00 97.12 85 SER A N 1
ATOM 599 C CA . SER A 1 85 ? -8.977 12.051 9.596 1.00 97.12 85 SER A CA 1
ATOM 600 C C . SER A 1 85 ? -8.973 11.229 8.299 1.00 97.12 85 SER A C 1
ATOM 602 O O . SER A 1 85 ? -9.792 11.478 7.415 1.00 97.12 85 SER A O 1
ATOM 604 N N . GLY A 1 86 ? -8.070 10.250 8.170 1.00 97.25 86 GLY A N 1
ATOM 605 C CA . GLY A 1 86 ? -7.900 9.427 6.976 1.00 97.25 86 GLY A CA 1
ATOM 606 C C . GLY A 1 86 ? -7.024 10.062 5.891 1.00 97.25 86 GLY A C 1
ATOM 607 O O . GLY A 1 86 ? -6.925 9.501 4.801 1.00 97.25 86 GLY A O 1
ATOM 608 N N . ASN A 1 87 ? -6.393 11.217 6.128 1.00 98.00 87 ASN A N 1
ATOM 609 C CA . ASN A 1 87 ? -5.438 11.770 5.166 1.00 98.00 87 ASN A CA 1
ATOM 610 C C . ASN A 1 87 ? -4.139 10.968 5.226 1.00 98.00 87 ASN A C 1
ATOM 612 O O . ASN A 1 87 ? -3.669 10.635 6.310 1.00 98.00 87 ASN A O 1
ATOM 616 N N . ALA A 1 88 ? -3.539 10.685 4.073 1.00 97.69 88 ALA A N 1
ATOM 617 C CA . ALA A 1 88 ? -2.288 9.938 3.997 1.00 97.69 88 ALA A CA 1
ATOM 618 C C . ALA A 1 8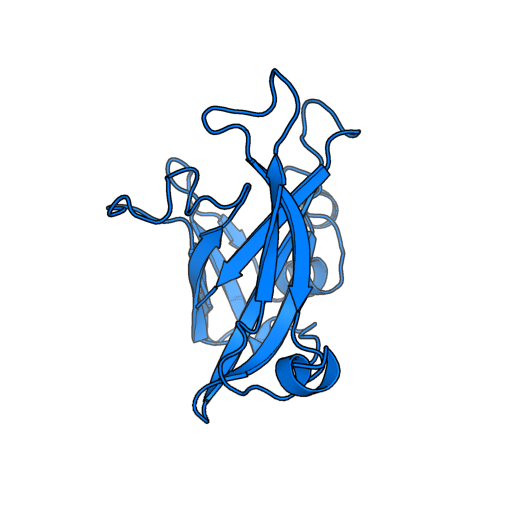8 ? -1.114 10.858 3.674 1.00 97.69 88 ALA A C 1
ATOM 620 O O . ALA A 1 88 ? -1.228 11.724 2.815 1.00 97.69 88 ALA A O 1
ATOM 621 N N . THR A 1 89 ? 0.036 10.627 4.294 1.00 97.19 89 THR A N 1
ATOM 622 C CA . THR A 1 89 ? 1.326 11.173 3.864 1.00 97.19 89 THR A CA 1
ATOM 623 C C . THR A 1 89 ? 2.177 10.030 3.338 1.00 97.19 89 THR A C 1
ATOM 625 O O . THR A 1 89 ? 2.496 9.104 4.081 1.00 97.19 89 THR A O 1
ATOM 628 N N . LEU A 1 90 ? 2.519 10.095 2.054 1.00 94.88 90 LEU A N 1
ATOM 629 C CA . LEU A 1 90 ? 3.410 9.161 1.385 1.00 94.88 90 LEU A CA 1
ATOM 630 C C . LEU A 1 90 ? 4.808 9.764 1.404 1.00 94.88 90 LEU A C 1
ATOM 632 O O . LEU A 1 90 ? 5.025 10.863 0.892 1.00 94.88 90 LEU A O 1
ATOM 636 N N . THR A 1 91 ? 5.748 9.042 1.990 1.00 94.00 91 THR A N 1
ATOM 637 C CA . THR A 1 91 ? 7.170 9.371 1.967 1.00 94.00 91 THR A CA 1
ATOM 638 C C . THR A 1 91 ? 7.857 8.299 1.146 1.00 94.00 91 THR A C 1
ATOM 640 O O . THR A 1 91 ? 7.759 7.128 1.487 1.00 94.00 91 THR A O 1
ATOM 643 N N . ILE A 1 92 ? 8.532 8.683 0.069 1.00 88.94 92 ILE A N 1
ATOM 644 C CA . ILE A 1 92 ? 9.372 7.777 -0.719 1.00 88.94 92 ILE A CA 1
ATOM 645 C C . ILE A 1 92 ? 10.811 8.234 -0.521 1.00 88.94 92 ILE A C 1
ATOM 647 O O . ILE A 1 92 ? 11.076 9.440 -0.536 1.00 88.94 92 ILE A O 1
ATOM 651 N N . GLU A 1 93 ? 11.731 7.295 -0.304 1.00 84.62 93 GLU A N 1
ATOM 652 C CA . GLU A 1 93 ? 13.145 7.627 -0.123 1.00 84.62 93 GLU A CA 1
ATOM 653 C C . GLU A 1 93 ? 13.653 8.515 -1.277 1.00 84.62 93 GLU A C 1
ATOM 655 O O . GLU A 1 93 ? 13.429 8.240 -2.457 1.00 84.62 93 GLU A O 1
ATOM 660 N N . GLY A 1 94 ? 14.309 9.628 -0.933 1.00 84.88 94 GLY A N 1
ATOM 661 C CA . GLY A 1 94 ? 14.863 10.567 -1.911 1.00 84.88 94 GLY A CA 1
ATOM 662 C C . GLY A 1 94 ? 13.844 11.484 -2.602 1.00 84.88 94 GLY A C 1
ATOM 663 O O . GLY A 1 94 ? 14.240 12.265 -3.465 1.00 84.88 94 GLY A O 1
ATOM 664 N N . GLN A 1 95 ? 12.559 11.438 -2.229 1.00 88.12 95 GLN A N 1
ATOM 665 C CA . GLN A 1 95 ? 11.506 12.279 -2.810 1.00 88.12 95 GLN A CA 1
ATOM 666 C C . GLN A 1 95 ? 10.844 13.191 -1.769 1.00 88.12 95 GLN A C 1
ATOM 668 O O . GLN A 1 95 ? 10.855 12.925 -0.567 1.00 88.12 95 GLN A O 1
ATOM 673 N N . THR A 1 96 ? 10.241 14.291 -2.232 1.00 91.69 96 THR A N 1
ATOM 674 C CA . THR A 1 96 ? 9.414 15.149 -1.374 1.00 91.69 96 THR A CA 1
ATOM 675 C C . THR A 1 96 ? 8.140 14.400 -0.965 1.00 91.69 96 THR A C 1
ATOM 677 O O . THR A 1 96 ? 7.461 13.872 -1.848 1.00 91.69 96 THR A O 1
ATOM 680 N N . PRO A 1 97 ? 7.777 14.371 0.332 1.00 93.31 97 PRO A N 1
ATOM 681 C CA . PRO A 1 97 ? 6.547 13.727 0.772 1.00 93.31 97 PRO A CA 1
ATOM 682 C C . PRO A 1 97 ? 5.301 14.313 0.104 1.00 93.31 97 PRO A C 1
ATOM 684 O O . PRO A 1 97 ? 5.196 15.524 -0.105 1.00 93.31 97 PRO A O 1
ATOM 687 N N . VAL A 1 98 ? 4.332 13.448 -0.186 1.00 93.88 98 VAL A N 1
ATOM 688 C CA . VAL A 1 98 ? 3.055 13.814 -0.805 1.00 93.88 98 VAL A CA 1
ATOM 689 C C . VAL A 1 98 ? 1.923 13.552 0.176 1.00 93.88 98 VAL A C 1
ATOM 691 O O . VAL A 1 98 ? 1.773 12.438 0.674 1.00 93.88 98 VAL A O 1
ATOM 694 N N . THR A 1 99 ? 1.084 14.558 0.416 1.00 95.19 99 THR A N 1
ATOM 695 C CA . THR A 1 99 ? -0.122 14.405 1.239 1.00 95.19 99 THR A CA 1
ATOM 696 C C . THR A 1 99 ? -1.359 14.217 0.366 1.00 95.19 99 THR A C 1
ATOM 698 O O . THR A 1 99 ? -1.629 14.993 -0.553 1.00 95.19 99 THR A O 1
ATOM 701 N N . LEU A 1 100 ? -2.144 13.191 0.681 1.00 95.81 100 LEU A N 1
ATOM 702 C CA . LEU A 1 100 ? -3.429 12.877 0.076 1.00 95.81 100 LEU A CA 1
ATOM 703 C C . LEU A 1 100 ? -4.543 13.169 1.065 1.00 95.81 100 LEU A C 1
ATOM 705 O O . LEU A 1 100 ? -4.463 12.793 2.232 1.00 95.81 100 LEU A O 1
ATOM 709 N N . THR A 1 101 ? -5.628 13.758 0.575 1.00 97.50 101 THR A N 1
ATOM 710 C CA . THR A 1 101 ? -6.865 13.810 1.352 1.00 97.50 101 THR A CA 1
ATOM 711 C C . THR A 1 101 ? -7.455 12.407 1.500 1.00 97.50 101 THR A C 1
ATOM 713 O O . THR A 1 101 ? -7.243 11.544 0.641 1.00 97.50 101 THR A O 1
ATOM 716 N N . ALA A 1 102 ? -8.270 12.194 2.534 1.00 97.62 102 ALA A N 1
ATOM 717 C CA . ALA A 1 102 ? -8.985 10.930 2.735 1.00 97.62 102 ALA A CA 1
ATOM 718 C C . ALA A 1 102 ? -9.787 10.481 1.498 1.00 97.62 102 ALA A C 1
ATOM 720 O O . ALA A 1 102 ? -9.816 9.296 1.164 1.00 97.62 102 ALA A O 1
ATOM 721 N N . GLY A 1 103 ? -10.389 11.428 0.768 1.00 97.69 103 GLY A N 1
ATOM 722 C CA . GLY A 1 103 ? -11.108 11.144 -0.477 1.00 97.69 103 GLY A CA 1
ATOM 723 C C . GLY A 1 103 ? -10.200 10.613 -1.591 1.00 97.69 103 GLY A C 1
ATOM 724 O O . GLY A 1 103 ? -10.551 9.638 -2.254 1.00 97.69 103 GLY A O 1
ATOM 725 N N . LYS A 1 104 ? -9.006 11.197 -1.766 1.00 97.19 104 LYS A N 1
ATOM 726 C CA . LYS A 1 104 ? -8.027 10.708 -2.749 1.00 97.19 104 LYS A CA 1
ATOM 727 C C . LYS A 1 104 ? -7.496 9.328 -2.375 1.00 97.19 104 LYS A C 1
ATOM 729 O O . LYS A 1 104 ? -7.430 8.466 -3.244 1.00 97.19 104 LYS A O 1
ATOM 734 N N . LEU A 1 105 ? -7.177 9.096 -1.098 1.00 97.38 105 LEU A N 1
ATOM 735 C CA . LEU A 1 105 ? -6.749 7.772 -0.643 1.00 97.38 105 LEU A CA 1
ATOM 736 C C . LEU A 1 105 ? -7.855 6.730 -0.865 1.00 97.38 105 LEU A C 1
ATOM 738 O O . LEU A 1 105 ? -7.592 5.678 -1.429 1.00 97.38 105 LEU A O 1
ATOM 742 N N . THR A 1 106 ? -9.102 7.047 -0.512 1.00 97.81 106 THR A N 1
ATOM 743 C CA . THR A 1 106 ? -10.273 6.173 -0.730 1.00 97.81 106 THR A CA 1
ATOM 744 C C . THR A 1 106 ? -10.448 5.802 -2.205 1.00 97.81 106 THR A C 1
ATOM 746 O O . THR A 1 106 ? -10.709 4.643 -2.529 1.00 97.81 106 THR A O 1
ATOM 749 N N . ALA A 1 107 ? -10.256 6.760 -3.115 1.00 96.94 107 ALA A N 1
ATOM 750 C CA . ALA A 1 107 ? -10.282 6.495 -4.548 1.00 96.94 107 ALA A CA 1
ATOM 751 C C . ALA A 1 107 ? -9.163 5.521 -4.965 1.00 96.94 107 ALA A C 1
ATOM 753 O O . ALA A 1 107 ? -9.455 4.525 -5.629 1.00 96.94 107 ALA A O 1
ATOM 754 N N . LEU A 1 108 ? -7.920 5.739 -4.513 1.00 96.38 108 LEU A N 1
ATOM 755 C CA . LEU A 1 108 ? -6.804 4.819 -4.780 1.00 96.38 108 LEU A CA 1
ATOM 756 C C . LEU A 1 108 ? -7.089 3.401 -4.270 1.00 96.38 108 LEU A C 1
ATOM 758 O O . LEU A 1 108 ? -6.879 2.444 -5.011 1.00 96.38 108 LEU A O 1
ATOM 762 N N . LEU A 1 109 ? -7.611 3.273 -3.041 1.00 96.44 109 LEU A N 1
ATOM 763 C CA . LEU A 1 109 ? -7.993 1.997 -2.412 1.00 96.44 109 LEU A CA 1
ATOM 764 C C . LEU A 1 109 ? -9.137 1.275 -3.140 1.00 96.44 109 LEU A C 1
ATOM 766 O O . LEU A 1 109 ? -9.331 0.071 -2.970 1.00 96.44 109 LEU A O 1
ATOM 770 N N . SER A 1 110 ? -9.906 2.014 -3.938 1.00 94.12 110 SER A N 1
ATOM 771 C CA . SER A 1 110 ? -10.997 1.492 -4.763 1.00 94.12 110 SER A CA 1
ATOM 772 C C . SER A 1 110 ? -10.540 1.122 -6.182 1.00 94.12 110 SER A C 1
ATOM 774 O O . SER A 1 110 ? -11.375 0.798 -7.024 1.00 94.12 110 SER A O 1
ATOM 776 N N . GLY A 1 111 ? -9.231 1.167 -6.459 1.00 91.19 111 GLY A N 1
ATOM 777 C CA . GLY A 1 111 ? -8.651 0.838 -7.762 1.00 91.19 111 GLY A CA 1
ATOM 778 C C . GLY A 1 111 ? -8.609 1.998 -8.759 1.00 91.19 111 GLY A C 1
ATOM 779 O O . GLY A 1 111 ? -8.311 1.779 -9.932 1.00 91.19 111 GLY A O 1
ATOM 780 N N . VAL A 1 112 ? -8.900 3.231 -8.330 1.00 94.38 112 VAL A N 1
ATOM 781 C CA . VAL A 1 112 ? -8.730 4.411 -9.189 1.00 94.38 112 VAL A CA 1
ATOM 782 C C . VAL A 1 112 ? -7.229 4.693 -9.345 1.00 94.38 112 VAL A C 1
ATOM 784 O O . VAL A 1 112 ? -6.532 4.768 -8.334 1.00 94.38 112 VAL A O 1
ATOM 787 N N . PRO A 1 113 ? -6.707 4.871 -10.572 1.00 92.25 113 PRO A N 1
ATOM 788 C CA . PRO A 1 113 ? -5.289 5.147 -10.778 1.00 92.25 113 PRO A CA 1
ATOM 789 C C . PRO A 1 113 ? -4.885 6.535 -10.260 1.00 92.25 113 PRO A C 1
ATOM 791 O O . PRO A 1 113 ? -5.661 7.491 -10.308 1.00 92.25 113 PRO A O 1
ATOM 794 N N . ALA A 1 114 ? -3.627 6.654 -9.837 1.00 92.06 114 ALA A N 1
ATOM 795 C CA . ALA A 1 114 ? -2.993 7.865 -9.320 1.00 92.06 114 ALA A CA 1
ATOM 796 C C . ALA A 1 114 ? -3.209 9.097 -10.219 1.00 92.06 114 ALA A C 1
ATOM 798 O O . ALA A 1 114 ? -3.608 10.160 -9.734 1.00 92.06 114 ALA A O 1
ATOM 799 N N . SER A 1 115 ? -3.055 8.939 -11.534 1.00 91.69 115 SER A N 1
ATOM 800 C CA . SER A 1 115 ? -3.300 9.991 -12.529 1.00 91.69 115 SER A CA 1
ATOM 801 C C . SER A 1 115 ? -4.710 10.581 -12.462 1.00 91.69 115 SER A C 1
ATOM 803 O O . SER A 1 115 ? -4.871 11.797 -12.563 1.00 91.69 115 SER A O 1
ATOM 805 N N . ALA A 1 116 ? -5.731 9.760 -12.205 1.00 92.50 116 ALA A N 1
ATOM 806 C CA . ALA A 1 116 ? -7.121 10.208 -12.114 1.00 92.50 116 ALA A CA 1
ATOM 807 C C . ALA A 1 116 ? -7.434 10.982 -10.818 1.00 92.50 116 ALA A C 1
ATOM 809 O O . ALA A 1 116 ? -8.442 11.684 -10.754 1.00 92.50 116 ALA A O 1
ATOM 810 N N . VAL A 1 117 ? -6.568 10.908 -9.799 1.00 91.25 117 VAL A N 1
ATOM 811 C CA . VAL A 1 117 ? -6.677 11.691 -8.550 1.00 91.25 117 VAL A CA 1
ATOM 812 C C . VAL A 1 117 ? -5.659 12.841 -8.471 1.00 91.25 117 VAL A C 1
AT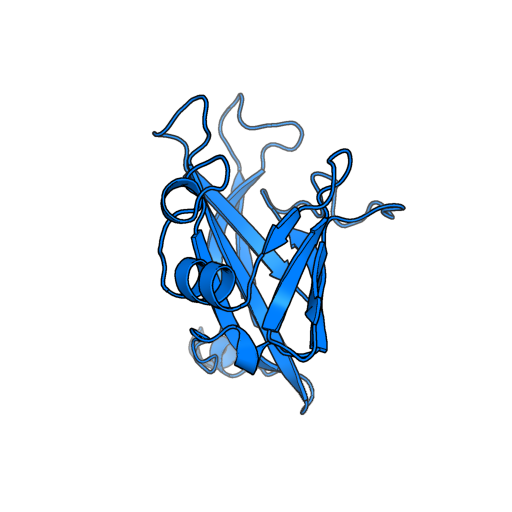OM 814 O O . VAL A 1 117 ? -5.499 13.486 -7.423 1.00 91.25 117 VAL A O 1
ATOM 817 N N . GLY A 1 118 ? -4.996 13.142 -9.594 1.00 88.38 118 GLY A N 1
ATOM 818 C CA . GLY A 1 118 ? -4.051 14.250 -9.740 1.00 88.38 118 GLY A CA 1
ATOM 819 C C . GLY A 1 118 ? -2.663 13.967 -9.162 1.00 88.38 118 GLY A C 1
ATOM 820 O O . GLY A 1 118 ? -2.006 14.897 -8.701 1.00 88.38 118 GLY A O 1
ATOM 821 N N . LEU A 1 119 ? -2.245 12.701 -9.140 1.00 87.00 119 LEU A N 1
ATOM 822 C CA . LEU A 1 119 ? -0.897 12.265 -8.774 1.00 87.00 119 LEU A CA 1
ATOM 823 C C . LEU A 1 119 ? -0.147 11.765 -10.018 1.00 87.00 119 LEU A C 1
ATOM 825 O O . LEU A 1 119 ? -0.782 11.349 -10.986 1.00 87.00 119 LEU A O 1
ATOM 829 N N . PRO A 1 120 ? 1.194 11.793 -10.029 1.00 83.19 120 PRO A N 1
ATOM 830 C CA . PRO A 1 120 ? 1.958 11.208 -11.123 1.00 83.19 120 PRO A CA 1
ATOM 831 C C . PRO A 1 120 ? 1.790 9.680 -11.179 1.00 83.19 120 PRO A C 1
ATOM 833 O O . PRO A 1 120 ? 1.627 9.017 -10.157 1.00 83.19 120 PRO A O 1
ATOM 836 N N . GLY A 1 121 ? 1.888 9.120 -12.387 1.00 83.50 121 GLY A N 1
ATOM 837 C CA . GLY A 1 121 ? 1.839 7.675 -12.617 1.00 83.50 121 GLY A CA 1
ATOM 838 C C . GLY A 1 121 ? 0.425 7.092 -12.685 1.00 83.50 121 GLY A C 1
ATOM 839 O O . GLY A 1 121 ? -0.573 7.805 -12.667 1.00 83.50 121 GLY A O 1
ATOM 840 N N . ASN A 1 122 ? 0.343 5.767 -12.804 1.00 88.00 122 ASN A N 1
ATOM 841 C CA . ASN A 1 122 ? -0.920 5.027 -12.945 1.00 88.00 122 ASN A CA 1
ATOM 842 C C . ASN A 1 122 ? -1.090 3.957 -11.859 1.00 88.00 122 ASN A C 1
ATOM 844 O O . ASN A 1 122 ? -1.832 2.996 -12.052 1.00 88.00 122 ASN A O 1
ATOM 848 N N . ALA A 1 123 ? -0.380 4.113 -10.741 1.00 91.12 123 ALA A N 1
ATOM 849 C CA . ALA A 1 123 ? -0.473 3.183 -9.631 1.00 91.12 123 ALA A CA 1
ATOM 850 C C . ALA A 1 123 ? -1.845 3.266 -8.950 1.00 91.12 123 ALA A C 1
ATOM 852 O O . ALA A 1 123 ? -2.453 4.335 -8.892 1.00 91.12 123 ALA A O 1
ATOM 853 N N . TRP A 1 124 ? -2.331 2.152 -8.425 1.00 93.56 124 TRP A N 1
ATOM 854 C CA . TRP A 1 124 ? -3.531 2.075 -7.595 1.00 93.56 124 TRP A CA 1
ATOM 855 C C . TRP A 1 124 ? -3.311 1.074 -6.463 1.00 93.56 124 TRP A C 1
ATOM 857 O O . TRP A 1 124 ? -2.374 0.272 -6.496 1.00 93.56 124 TRP A O 1
ATOM 867 N N . PHE A 1 125 ? -4.162 1.136 -5.440 1.00 95.56 125 PHE A N 1
ATOM 868 C CA . PHE A 1 125 ? -3.951 0.418 -4.189 1.00 95.56 125 PHE A CA 1
ATOM 869 C C . PHE A 1 125 ? -5.076 -0.572 -3.891 1.00 95.56 125 PHE A C 1
ATOM 871 O O . PHE A 1 125 ? -6.253 -0.292 -4.099 1.00 95.56 125 PHE A O 1
ATOM 878 N N . GLN A 1 126 ? -4.713 -1.713 -3.313 1.00 94.81 126 GLN A N 1
ATOM 879 C CA . GLN A 1 126 ? -5.638 -2.634 -2.670 1.00 94.81 126 GLN A CA 1
ATOM 880 C C . GLN A 1 126 ? -5.227 -2.823 -1.212 1.00 94.81 126 GLN A C 1
ATOM 882 O O . GLN A 1 126 ? -4.302 -3.579 -0.912 1.00 94.81 126 GLN A O 1
ATOM 887 N N . ALA A 1 127 ? -5.927 -2.161 -0.291 1.00 95.06 127 ALA A N 1
ATOM 888 C CA . ALA A 1 127 ? -5.714 -2.383 1.133 1.00 95.06 127 ALA A CA 1
ATOM 889 C C . ALA A 1 127 ? -6.506 -3.590 1.635 1.00 95.06 127 ALA A C 1
ATOM 891 O O . ALA A 1 127 ? -7.630 -3.866 1.200 1.00 95.06 127 ALA A O 1
ATOM 892 N N . VAL A 1 128 ? -5.922 -4.298 2.594 1.00 93.06 128 VAL A N 1
ATOM 893 C CA . VAL A 1 128 ? -6.536 -5.446 3.253 1.00 93.06 128 VAL A CA 1
ATOM 894 C C . VAL A 1 128 ? -6.314 -5.363 4.755 1.00 93.06 128 VAL A C 1
ATOM 896 O O . VAL A 1 128 ? -5.253 -4.942 5.212 1.00 93.06 128 VAL A O 1
ATOM 899 N N . ARG A 1 129 ? -7.323 -5.781 5.520 1.00 92.62 129 ARG A N 1
ATOM 900 C CA . ARG A 1 129 ? -7.235 -5.984 6.970 1.00 92.62 129 ARG A CA 1
ATOM 901 C C . ARG A 1 129 ? -7.260 -7.473 7.283 1.00 92.62 129 ARG A C 1
ATOM 903 O O . ARG A 1 129 ? -8.019 -8.219 6.665 1.00 92.62 129 ARG A O 1
ATOM 910 N N . PHE A 1 130 ? -6.467 -7.891 8.255 1.00 88.00 130 PHE A N 1
ATOM 911 C CA . PHE A 1 130 ? -6.347 -9.279 8.698 1.00 88.00 130 PHE A CA 1
ATOM 912 C C . PHE A 1 130 ? -6.017 -9.333 10.192 1.00 88.00 130 PHE A C 1
ATOM 914 O O . PHE A 1 130 ? -5.680 -8.318 10.799 1.00 88.00 130 PHE A O 1
ATOM 921 N N . VAL A 1 131 ? -6.110 -10.516 10.798 1.00 85.19 131 VAL A N 1
ATOM 922 C CA . VAL A 1 131 ? -5.712 -10.732 12.196 1.00 85.19 131 VAL A CA 1
ATOM 923 C C . VAL A 1 131 ? -4.388 -11.484 12.222 1.00 85.19 131 VAL A C 1
ATOM 925 O O . VAL A 1 131 ? -4.271 -12.549 11.626 1.00 85.19 131 VAL A O 1
ATOM 928 N N . SER A 1 132 ? -3.398 -10.946 12.931 1.00 79.62 132 SER A N 1
ATOM 929 C CA . SER A 1 132 ? -2.113 -11.604 13.179 1.00 79.62 132 SER A CA 1
ATOM 930 C C . SER A 1 132 ? -1.741 -11.450 14.650 1.00 79.62 132 SER A C 1
ATOM 932 O O . SER A 1 132 ? -1.856 -10.357 15.212 1.00 79.62 132 SER A O 1
ATOM 934 N N . ALA A 1 133 ? -1.363 -12.558 15.295 1.00 80.75 133 ALA A N 1
ATOM 935 C CA . ALA A 1 133 ? -1.084 -12.620 16.734 1.00 80.75 133 ALA A CA 1
ATOM 936 C C . ALA A 1 133 ? -2.182 -11.955 17.603 1.00 80.75 133 ALA A C 1
ATOM 938 O O . ALA A 1 133 ? -1.895 -11.229 18.555 1.00 80.75 133 ALA A O 1
ATOM 939 N N . GLY A 1 134 ? -3.455 -12.151 17.234 1.00 81.44 134 GLY A N 1
ATOM 940 C CA . GLY A 1 134 ? -4.612 -11.600 17.950 1.00 81.44 134 GLY A CA 1
ATOM 941 C C . GLY A 1 134 ? -4.848 -10.095 17.770 1.00 81.44 134 GLY A C 1
ATOM 942 O O . GLY A 1 134 ? -5.706 -9.537 18.448 1.00 81.44 134 GLY A O 1
ATOM 943 N N . ARG A 1 135 ? -4.116 -9.420 16.874 1.00 83.88 135 ARG A N 1
ATOM 944 C CA . ARG A 1 135 ? -4.296 -7.992 16.571 1.00 83.88 135 ARG A CA 1
ATOM 945 C C . ARG A 1 135 ? -4.743 -7.792 15.133 1.00 83.88 135 ARG A C 1
ATOM 947 O O . ARG A 1 135 ? -4.235 -8.457 14.231 1.00 83.88 135 ARG A O 1
ATOM 954 N N . THR A 1 136 ? -5.643 -6.835 14.923 1.00 88.25 136 THR A N 1
ATOM 955 C CA . THR A 1 136 ? -5.951 -6.340 13.580 1.00 88.25 136 THR A CA 1
ATOM 956 C C . THR A 1 136 ? -4.716 -5.663 13.001 1.00 88.25 136 THR A C 1
ATOM 958 O O . THR A 1 136 ? -4.086 -4.826 13.651 1.00 88.25 136 THR A O 1
ATOM 961 N N . ARG A 1 137 ? -4.374 -6.050 11.781 1.00 89.44 137 ARG A N 1
ATOM 962 C CA . ARG A 1 137 ? -3.256 -5.547 10.997 1.00 89.44 137 ARG A CA 1
ATOM 963 C C . ARG A 1 137 ? -3.720 -5.232 9.586 1.00 89.44 137 ARG A C 1
ATOM 965 O O . ARG A 1 137 ? -4.779 -5.692 9.155 1.00 89.44 137 ARG A O 1
ATOM 972 N N . PHE A 1 138 ? -2.910 -4.456 8.885 1.00 92.50 138 PHE A N 1
ATOM 973 C CA . PHE A 1 138 ? -3.202 -3.966 7.552 1.00 92.50 138 PHE A CA 1
ATOM 974 C C . PHE A 1 138 ? -1.995 -4.145 6.636 1.00 92.50 138 PHE A C 1
ATOM 976 O O . PHE A 1 138 ? -0.849 -4.104 7.079 1.00 92.50 138 PHE A O 1
ATOM 983 N N . ALA A 1 139 ? -2.266 -4.309 5.348 1.00 93.31 139 ALA A N 1
ATOM 984 C CA . ALA A 1 139 ? -1.278 -4.200 4.283 1.00 93.31 139 ALA A CA 1
ATOM 985 C C . ALA A 1 139 ? -1.920 -3.495 3.086 1.00 93.31 139 ALA A C 1
ATOM 987 O O . ALA A 1 139 ? -3.142 -3.559 2.915 1.00 93.31 139 ALA A O 1
ATOM 988 N N . ILE A 1 140 ? -1.107 -2.844 2.259 1.00 95.12 140 ILE A N 1
ATOM 989 C CA . ILE A 1 140 ? -1.541 -2.284 0.978 1.00 95.12 140 ILE A CA 1
ATOM 990 C C . ILE A 1 140 ? -0.750 -2.966 -0.122 1.00 95.12 140 ILE A C 1
ATOM 992 O O . ILE A 1 140 ? 0.475 -2.930 -0.112 1.00 95.12 140 ILE A O 1
ATOM 996 N N . VAL A 1 141 ? -1.449 -3.566 -1.077 1.00 94.19 141 VAL A N 1
ATOM 997 C CA . VAL A 1 141 ? -0.844 -4.003 -2.333 1.00 94.19 141 VAL A CA 1
ATOM 998 C C . VAL A 1 141 ? -0.903 -2.837 -3.305 1.00 94.19 141 VAL A C 1
ATOM 1000 O O . VAL A 1 141 ? -1.973 -2.281 -3.550 1.00 94.19 141 VAL A O 1
ATOM 1003 N N . GLU A 1 142 ? 0.249 -2.451 -3.827 1.00 93.88 142 GLU A N 1
ATOM 1004 C CA . GLU A 1 142 ? 0.366 -1.464 -4.885 1.00 93.88 142 GLU A CA 1
ATOM 1005 C C . GLU A 1 142 ? 0.468 -2.169 -6.228 1.00 93.88 142 GLU A C 1
ATOM 1007 O O . GLU A 1 142 ? 1.260 -3.092 -6.404 1.00 93.88 142 GLU A O 1
ATOM 1012 N N . HIS A 1 143 ? -0.323 -1.704 -7.181 1.00 92.50 143 HIS A N 1
ATOM 1013 C CA . HIS A 1 143 ? -0.284 -2.160 -8.556 1.00 92.50 143 HIS A CA 1
ATOM 1014 C C . HIS A 1 143 ? 0.044 -0.968 -9.433 1.00 92.50 143 HIS A C 1
ATOM 1016 O O . HIS A 1 143 ? -0.659 0.040 -9.375 1.00 92.50 143 HIS A O 1
ATOM 1022 N N . GLY A 1 144 ? 1.060 -1.080 -10.279 1.00 88.50 144 GLY A N 1
ATOM 1023 C CA . GLY A 1 144 ? 1.419 0.005 -11.178 1.00 88.50 144 GLY A CA 1
ATOM 1024 C C . GLY A 1 144 ? 1.966 -0.477 -12.508 1.00 88.50 144 GLY A C 1
ATOM 1025 O O . GLY A 1 144 ? 2.191 -1.663 -12.735 1.00 88.50 144 GLY A O 1
ATOM 1026 N N . ALA A 1 145 ? 2.156 0.482 -13.408 1.00 81.94 145 ALA A N 1
ATOM 1027 C CA . ALA A 1 145 ? 2.829 0.288 -14.681 1.00 81.94 145 ALA A CA 1
ATOM 1028 C C . ALA A 1 145 ? 4.022 1.235 -14.753 1.00 81.94 145 ALA A C 1
ATOM 1030 O O . ALA A 1 145 ? 3.924 2.397 -14.347 1.00 81.94 145 ALA A O 1
ATOM 1031 N N . ASN A 1 146 ? 5.139 0.742 -15.278 1.00 71.62 146 ASN A N 1
ATOM 1032 C CA . ASN A 1 146 ? 6.343 1.533 -15.433 1.00 71.62 146 ASN A CA 1
ATOM 1033 C C . ASN A 1 146 ? 6.067 2.709 -16.396 1.00 71.62 146 ASN A C 1
ATOM 1035 O O . ASN A 1 146 ? 5.627 2.475 -17.526 1.00 71.62 146 ASN A O 1
ATOM 1039 N N . PRO A 1 147 ? 6.347 3.965 -16.000 1.00 67.00 147 PRO A N 1
ATOM 1040 C CA . PRO A 1 147 ? 6.082 5.134 -16.840 1.00 67.00 147 PRO A CA 1
ATOM 1041 C C . PRO A 1 147 ? 6.793 5.104 -18.202 1.00 67.00 147 PRO A C 1
ATOM 1043 O O . PRO A 1 147 ? 6.270 5.641 -19.173 1.00 67.00 147 PRO A O 1
ATOM 1046 N N . GLY A 1 148 ? 7.972 4.474 -18.285 1.00 67.88 148 GLY A N 1
ATOM 1047 C CA . GLY A 1 148 ? 8.753 4.348 -19.520 1.00 67.88 148 GLY A CA 1
ATOM 1048 C C . GLY A 1 148 ? 8.392 3.129 -20.374 1.00 67.88 148 GLY A C 1
ATOM 1049 O O . GLY A 1 148 ? 8.847 3.025 -21.511 1.00 67.88 148 GLY A O 1
ATOM 1050 N N . ASN A 1 149 ? 7.592 2.198 -19.845 1.00 68.25 149 ASN A N 1
ATOM 1051 C CA . ASN A 1 149 ? 7.113 1.028 -20.573 1.00 68.25 149 ASN A CA 1
ATOM 1052 C C . ASN A 1 149 ? 5.824 0.503 -19.930 1.00 68.25 149 ASN A C 1
ATOM 1054 O O . ASN A 1 149 ? 5.864 -0.287 -18.989 1.00 68.25 149 ASN A O 1
ATOM 1058 N N . THR A 1 150 ? 4.676 0.891 -20.480 1.00 69.50 150 THR A N 1
ATOM 1059 C CA . THR A 1 150 ? 3.359 0.500 -19.956 1.00 69.50 150 THR A CA 1
ATOM 1060 C C . THR A 1 150 ? 3.066 -1.000 -20.063 1.00 69.50 150 THR A C 1
ATOM 1062 O O . THR A 1 150 ? 2.144 -1.473 -19.407 1.00 69.50 150 THR A O 1
ATOM 1065 N N . ASN A 1 151 ? 3.863 -1.766 -20.821 1.00 70.00 151 ASN A N 1
ATOM 1066 C CA . ASN A 1 151 ? 3.792 -3.232 -20.851 1.00 70.00 151 ASN A CA 1
ATOM 1067 C C . ASN A 1 151 ? 4.550 -3.891 -19.686 1.00 70.00 151 ASN A C 1
ATOM 1069 O O . ASN A 1 151 ? 4.489 -5.108 -19.525 1.00 70.00 151 ASN A O 1
ATOM 1073 N N . ARG A 1 152 ? 5.290 -3.114 -18.885 1.00 72.56 152 ARG A N 1
ATOM 1074 C CA . ARG A 1 152 ? 5.958 -3.581 -17.669 1.00 72.56 152 ARG A CA 1
ATOM 1075 C C . ARG A 1 152 ? 5.183 -3.093 -16.453 1.00 72.56 152 ARG A C 1
ATOM 1077 O O . ARG A 1 152 ? 5.364 -1.964 -16.002 1.00 72.56 152 ARG A O 1
ATOM 1084 N N . GLY A 1 153 ? 4.307 -3.954 -15.948 1.00 79.56 153 GLY A N 1
ATOM 1085 C CA . GLY A 1 153 ? 3.697 -3.778 -14.636 1.00 79.56 153 GLY A CA 1
ATOM 1086 C C . GLY A 1 153 ? 4.707 -3.988 -13.509 1.00 79.56 153 GLY A C 1
ATOM 1087 O O . GLY A 1 153 ? 5.748 -4.611 -13.715 1.00 79.56 153 GLY A O 1
ATOM 1088 N N . TYR A 1 154 ? 4.379 -3.493 -12.323 1.00 85.38 154 TYR A N 1
ATOM 1089 C CA . TYR A 1 154 ? 5.028 -3.878 -11.074 1.00 85.38 154 TYR A CA 1
ATOM 1090 C C . TYR A 1 154 ? 3.967 -4.106 -9.998 1.00 85.38 154 TYR A C 1
ATOM 1092 O O . TYR A 1 154 ? 2.845 -3.587 -10.082 1.00 85.38 154 TYR A O 1
ATOM 1100 N N . VAL A 1 155 ? 4.336 -4.895 -8.992 1.00 89.88 155 VAL A N 1
ATOM 1101 C CA . VAL A 1 155 ? 3.537 -5.083 -7.787 1.00 89.88 155 VAL A CA 1
ATOM 1102 C C . VAL A 1 155 ? 4.403 -4.841 -6.558 1.00 89.88 155 VAL A C 1
ATOM 1104 O O . VAL A 1 155 ? 5.470 -5.444 -6.399 1.00 89.88 155 VAL A O 1
ATOM 1107 N N . GLY A 1 156 ? 3.928 -3.945 -5.702 1.00 90.44 156 GLY A N 1
ATOM 1108 C CA . GLY A 1 156 ? 4.556 -3.582 -4.441 1.00 90.44 156 GLY A CA 1
ATOM 1109 C C . GLY A 1 156 ? 3.669 -3.935 -3.250 1.00 90.44 156 GLY A C 1
ATOM 1110 O O . GLY A 1 156 ? 2.465 -4.162 -3.392 1.00 90.44 156 GLY A O 1
ATOM 1111 N N . VAL A 1 157 ? 4.252 -3.983 -2.055 1.00 92.12 157 VAL A N 1
ATOM 1112 C CA . VAL A 1 157 ? 3.513 -4.165 -0.802 1.00 92.12 157 VAL A CA 1
ATOM 1113 C C . VAL A 1 157 ? 4.004 -3.184 0.248 1.00 92.12 157 VAL A C 1
ATOM 1115 O O . VAL A 1 157 ? 5.187 -3.147 0.576 1.00 92.12 157 VAL A O 1
ATOM 1118 N N . TRP A 1 158 ? 3.063 -2.456 0.836 1.00 92.56 158 TRP A N 1
ATOM 1119 C CA . TRP A 1 158 ? 3.262 -1.645 2.026 1.00 92.56 158 TRP A CA 1
ATOM 1120 C C . TRP A 1 158 ? 2.788 -2.422 3.253 1.00 92.56 158 TRP A C 1
ATOM 1122 O O . TRP A 1 158 ? 1.634 -2.863 3.309 1.00 92.56 158 TRP A O 1
ATOM 1132 N N . VAL A 1 159 ? 3.662 -2.589 4.245 1.00 88.38 159 VAL A N 1
ATOM 1133 C CA . VAL A 1 159 ? 3.361 -3.322 5.487 1.00 88.38 159 VAL A CA 1
ATOM 1134 C C . VAL A 1 159 ? 3.573 -2.445 6.718 1.00 88.38 159 VAL A C 1
ATOM 1136 O O . VAL A 1 159 ? 4.389 -1.522 6.702 1.00 88.38 159 VAL A O 1
ATOM 1139 N N . GLN A 1 160 ? 2.796 -2.719 7.769 1.00 84.31 160 GLN A N 1
ATOM 1140 C CA . GLN A 1 160 ? 2.900 -2.048 9.071 1.00 84.31 160 GLN A CA 1
ATOM 1141 C C . GLN A 1 160 ? 4.209 -2.361 9.790 1.00 84.31 160 GLN A C 1
ATOM 1143 O O . GLN A 1 160 ? 4.553 -3.559 9.891 1.00 84.31 160 GLN A O 1
#

Radius of gyration: 15.87 Å; chains: 1; bounding box: 33×46×39 Å

Organism: NCBI:txid190721

pLDDT: mean 82.39, std 15.9, range [28.86, 98.31]

Foldseek 3Di:
DDPVVQLPDLPPDQKDFDWDQADPPPDDPRIFGDDIDGRPQKDWDLFLQVCAQPKLFWKDGSCATLNHHPPDDDPDHWMWGAHNQSWIWTDRPPDDIDIGHRVLLSCLCVLAAQVVSPHPFGKGWIKIWDAHPNDIFIKIKIWGADPVGNVDIIIMMGGD